Protein AF-A0ABC9R5M4-F1 (afdb_monomer_lite)

Secondary structure (DSSP, 8-state):
---HHHHHHHTT---B-SS-TT-B-SS--HHHHHHHHHHHHHHHHHHHHHHHHHHHHHHHHHHTT----SPPSS-TT-HHHHHHHHHHHTHHHH---HHHHHHHH---HHHHHHHHHHTT--

Sequence (122 aa):
MKCIIETIKEKGASIKSLKDNWLDTTSDNPYSTFLLTVMAGVNQLERDLIRMRQREGIELAKERGVYKGRPKKYDDDNPNMEHALDLLANRKENKLTVKKICEVTGVSRTVLYERAKEEGVM

InterPro domains:
  IPR006119 Resolvase, N-terminal catalytic domain [PF00239] (4-67)
  IPR006119 Resolvase, N-terminal catalytic domain [PS51736] (1-65)
  IPR036162 Resolvase-like, N-terminal catalytic domain superfamily [G3DSA:3.40.50.1390] (1-77)
  IPR036162 Resolvase-like, N-terminal catalytic domain superfamily [SSF53041] (4-67)

Structure (mmCIF, N/CA/C/O backbone):
data_AF-A0ABC9R5M4-F1
#
_entry.id   AF-A0ABC9R5M4-F1
#
loop_
_atom_site.group_PDB
_atom_site.id
_atom_site.type_symbol
_atom_site.label_atom_id
_atom_site.label_alt_id
_atom_site.label_comp_id
_atom_site.label_asym_id
_atom_site.label_entity_id
_atom_site.label_seq_id
_atom_site.pdbx_PDB_ins_code
_atom_site.Cartn_x
_atom_site.Cartn_y
_atom_site.Cartn_z
_atom_site.occupancy
_atom_site.B_iso_or_equiv
_atom_site.auth_seq_id
_atom_site.auth_comp_id
_atom_site.auth_asym_id
_atom_site.auth_atom_id
_atom_site.pdbx_PDB_model_num
ATOM 1 N N . MET A 1 1 ? 12.754 -2.654 -4.087 1.00 47.06 1 MET A N 1
ATOM 2 C CA . MET A 1 1 ? 11.587 -2.732 -4.994 1.00 47.06 1 MET A CA 1
ATOM 3 C C . MET A 1 1 ? 12.147 -3.188 -6.322 1.00 47.06 1 MET A C 1
ATOM 5 O O . MET A 1 1 ? 12.934 -2.439 -6.874 1.00 47.06 1 MET A O 1
ATOM 9 N N . LYS A 1 2 ? 11.867 -4.424 -6.752 1.00 55.75 2 LYS A N 1
ATOM 10 C CA . LYS A 1 2 ? 12.426 -4.930 -8.011 1.00 55.75 2 LYS A CA 1
ATOM 11 C C . LYS A 1 2 ? 11.752 -4.215 -9.176 1.00 55.75 2 LYS A C 1
ATOM 13 O O . LYS A 1 2 ? 10.522 -4.155 -9.219 1.00 55.75 2 LYS A O 1
ATOM 18 N N . CYS A 1 3 ? 12.540 -3.645 -10.077 1.00 76.69 3 CYS A N 1
ATOM 19 C CA . CYS A 1 3 ? 12.019 -3.073 -11.313 1.00 76.69 3 CYS A CA 1
ATOM 20 C C . CYS A 1 3 ? 11.435 -4.207 -12.177 1.00 76.69 3 CYS A C 1
ATOM 22 O O . CYS A 1 3 ? 11.919 -5.342 -12.146 1.00 76.69 3 CYS A O 1
ATOM 24 N N . ILE A 1 4 ? 10.386 -3.933 -12.962 1.00 86.38 4 ILE A N 1
ATOM 25 C CA . ILE A 1 4 ? 9.753 -4.953 -13.822 1.00 86.38 4 ILE A CA 1
ATOM 26 C C . ILE A 1 4 ? 10.762 -5.596 -14.784 1.00 86.38 4 ILE A C 1
ATOM 28 O O . ILE A 1 4 ? 10.682 -6.784 -15.079 1.00 86.38 4 ILE A O 1
ATOM 32 N N . ILE A 1 5 ? 11.769 -4.829 -15.198 1.00 84.38 5 ILE A N 1
ATOM 33 C CA . ILE A 1 5 ? 12.828 -5.285 -16.095 1.00 84.38 5 ILE A CA 1
ATOM 34 C C . ILE A 1 5 ? 13.746 -6.294 -15.405 1.00 84.38 5 ILE A C 1
ATOM 36 O O . ILE A 1 5 ? 14.112 -7.293 -16.016 1.00 84.38 5 ILE A O 1
ATOM 40 N N . GLU A 1 6 ? 14.072 -6.091 -14.127 1.00 84.25 6 GLU A N 1
ATOM 41 C CA . GLU A 1 6 ? 14.836 -7.069 -13.339 1.00 84.25 6 GLU A CA 1
ATOM 42 C C . GLU A 1 6 ? 14.051 -8.374 -13.201 1.00 84.25 6 GLU A C 1
ATOM 44 O O . GLU A 1 6 ? 14.598 -9.453 -13.397 1.00 84.25 6 GLU A O 1
ATOM 49 N N . THR A 1 7 ? 12.740 -8.272 -12.964 1.00 90.44 7 THR A N 1
ATOM 50 C CA . THR A 1 7 ? 11.853 -9.443 -12.858 1.00 90.44 7 THR A CA 1
ATOM 51 C C . THR A 1 7 ? 11.798 -10.240 -14.165 1.00 90.44 7 THR A C 1
ATOM 53 O O . THR A 1 7 ? 11.720 -11.466 -14.148 1.00 90.44 7 THR A O 1
ATOM 56 N N . ILE A 1 8 ? 11.822 -9.553 -15.307 1.00 90.06 8 ILE A N 1
ATOM 57 C CA . ILE A 1 8 ? 11.817 -10.180 -16.633 1.00 90.06 8 ILE A CA 1
ATOM 58 C C . ILE A 1 8 ? 13.163 -10.857 -16.920 1.00 90.06 8 ILE A C 1
ATOM 60 O O . ILE A 1 8 ? 13.174 -12.016 -17.339 1.00 90.06 8 ILE A O 1
ATOM 64 N N . LYS A 1 9 ? 14.280 -10.194 -16.590 1.00 86.44 9 LYS A N 1
ATOM 65 C CA . LYS A 1 9 ? 15.628 -10.772 -16.703 1.00 86.44 9 LYS A CA 1
ATOM 66 C C . LYS A 1 9 ? 15.803 -12.018 -15.831 1.00 86.44 9 LYS A C 1
ATOM 68 O O . LYS A 1 9 ? 16.328 -13.017 -16.306 1.00 86.44 9 LYS A O 1
ATOM 73 N N . GLU A 1 10 ? 15.314 -11.998 -14.589 1.00 90.12 10 GLU A N 1
ATOM 74 C CA . GLU A 1 10 ? 15.346 -13.156 -13.676 1.00 90.12 10 GLU A CA 1
ATOM 75 C C . GLU A 1 10 ? 14.594 -14.375 -14.232 1.00 90.12 10 GLU A C 1
ATOM 77 O O . GLU A 1 10 ? 14.933 -15.513 -13.917 1.00 90.12 10 GLU A O 1
ATOM 82 N N . LYS A 1 11 ? 13.592 -14.149 -15.086 1.00 93.38 11 LYS A N 1
ATOM 83 C CA . LYS A 1 11 ? 12.840 -15.206 -15.775 1.00 93.38 11 LYS A CA 1
ATOM 84 C C . LYS A 1 11 ? 13.484 -15.656 -17.092 1.00 93.38 11 LYS A C 1
ATOM 86 O O . LYS A 1 11 ? 12.881 -16.453 -17.804 1.00 93.38 11 LYS A O 1
ATOM 91 N N . GLY A 1 12 ? 14.672 -15.149 -17.430 1.00 90.19 12 GLY A N 1
ATOM 92 C CA . GLY A 1 12 ? 15.374 -15.464 -18.677 1.00 90.19 12 GLY A CA 1
ATOM 93 C C . GLY A 1 12 ? 14.749 -14.831 -19.922 1.00 90.19 12 GLY A C 1
ATOM 94 O O . GLY A 1 12 ? 14.979 -15.312 -21.027 1.00 90.19 12 GLY A O 1
ATOM 95 N N . ALA A 1 13 ? 13.940 -13.782 -19.755 1.00 91.19 13 ALA A N 1
ATOM 96 C CA . ALA A 1 13 ? 13.297 -13.067 -20.851 1.00 91.19 13 ALA A CA 1
ATOM 97 C C . ALA A 1 13 ? 13.883 -11.655 -21.022 1.00 91.19 13 ALA A C 1
ATOM 99 O O . ALA A 1 13 ? 14.496 -11.095 -20.111 1.00 91.19 13 ALA A O 1
ATOM 100 N N . SER A 1 14 ? 13.645 -11.070 -22.197 1.00 89.31 14 SER A N 1
ATOM 101 C CA . SER A 1 14 ? 14.096 -9.728 -22.571 1.00 89.31 14 SER A CA 1
ATOM 102 C C . SER A 1 14 ? 12.937 -8.900 -23.125 1.00 89.31 14 SER A C 1
ATOM 104 O O . SER A 1 14 ? 11.997 -9.422 -23.721 1.00 89.31 14 SER A O 1
ATOM 106 N N . ILE A 1 15 ? 13.019 -7.587 -22.937 1.00 88.62 15 ILE A N 1
ATOM 107 C CA . ILE A 1 15 ? 12.139 -6.578 -23.532 1.00 88.62 15 ILE A CA 1
ATOM 108 C C . ILE A 1 15 ? 12.853 -5.896 -24.693 1.00 88.62 15 ILE A C 1
ATOM 110 O O . ILE A 1 15 ? 14.002 -5.473 -24.555 1.00 88.62 15 ILE A O 1
ATOM 114 N N . LYS A 1 16 ? 12.123 -5.713 -25.790 1.00 89.44 16 LYS A N 1
ATOM 115 C CA . LYS A 1 16 ? 12.482 -4.823 -26.889 1.00 89.44 1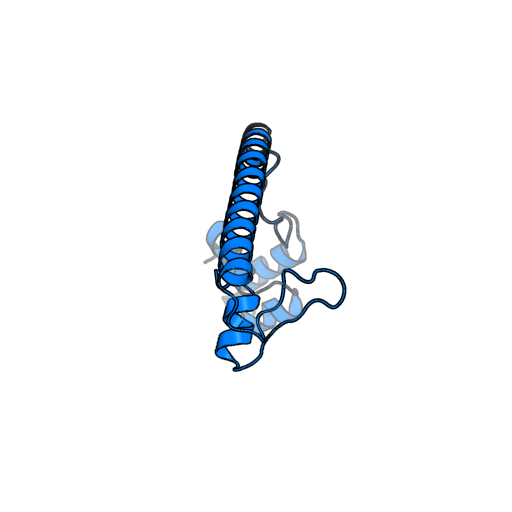6 LYS A CA 1
ATOM 116 C C . LYS A 1 16 ? 11.274 -3.967 -27.244 1.00 89.44 16 LYS A C 1
ATOM 118 O O . LYS A 1 16 ? 10.208 -4.506 -27.539 1.00 89.44 16 LYS A O 1
ATOM 123 N N . SER A 1 17 ? 11.423 -2.648 -27.205 1.00 89.12 17 SER A N 1
ATOM 124 C CA . SER A 1 17 ? 10.395 -1.746 -27.721 1.00 89.12 17 SER A CA 1
ATOM 125 C C . SER A 1 17 ? 10.477 -1.685 -29.243 1.00 89.12 17 SER A C 1
ATOM 127 O O . SER A 1 17 ? 11.556 -1.566 -29.818 1.00 89.12 17 SER A O 1
ATOM 129 N N . LEU A 1 18 ? 9.320 -1.753 -29.904 1.00 89.44 18 LEU A N 1
ATOM 130 C CA . LEU A 1 18 ? 9.218 -1.605 -31.361 1.00 89.44 18 LEU A CA 1
ATOM 131 C C . LEU A 1 18 ? 9.339 -0.142 -31.808 1.00 89.44 18 LEU A C 1
ATOM 133 O O . LEU A 1 18 ? 9.651 0.125 -32.963 1.00 89.44 18 LEU A O 1
ATOM 137 N N . LYS A 1 19 ? 9.065 0.798 -30.897 1.00 91.06 19 LYS A N 1
ATOM 138 C CA . LYS A 1 19 ? 9.084 2.240 -31.164 1.00 91.06 19 LYS A CA 1
ATOM 139 C C . LYS A 1 19 ? 10.346 2.896 -30.616 1.00 91.06 19 LYS A C 1
ATOM 141 O O . LYS A 1 19 ? 10.968 3.714 -31.285 1.00 91.06 19 LYS A O 1
ATOM 146 N N . ASP A 1 20 ? 10.724 2.521 -29.401 1.00 86.31 20 ASP A N 1
ATOM 147 C CA . ASP A 1 20 ? 11.842 3.107 -28.675 1.00 86.31 20 ASP A CA 1
ATOM 148 C C . ASP A 1 20 ? 13.069 2.217 -28.818 1.00 86.31 20 ASP A C 1
ATOM 150 O O . ASP A 1 20 ? 13.334 1.356 -27.983 1.00 86.31 20 ASP A O 1
ATOM 154 N N . ASN A 1 21 ? 13.840 2.436 -29.883 1.00 82.88 21 ASN A N 1
ATOM 155 C CA . ASN A 1 21 ? 14.990 1.591 -30.220 1.00 82.88 21 ASN A CA 1
ATOM 156 C C . ASN A 1 21 ? 16.077 1.551 -29.125 1.00 82.88 21 ASN A C 1
ATOM 158 O O . ASN A 1 21 ? 16.933 0.673 -29.119 1.00 82.88 21 ASN A O 1
ATOM 162 N N . TRP A 1 22 ? 16.054 2.507 -28.194 1.00 83.25 22 TRP A N 1
ATOM 163 C CA . TRP A 1 22 ? 16.956 2.530 -27.049 1.00 83.25 22 TRP A CA 1
ATOM 164 C C . TRP A 1 22 ? 16.574 1.524 -25.953 1.00 83.25 22 TRP A C 1
ATOM 166 O O . TRP A 1 22 ? 17.433 1.151 -25.155 1.00 83.25 22 TRP A O 1
ATOM 176 N N . LEU A 1 23 ? 15.314 1.078 -25.903 1.00 86.94 23 LEU A N 1
ATOM 177 C CA . LEU A 1 23 ? 14.816 0.088 -24.951 1.00 86.94 23 LEU A CA 1
ATOM 178 C C . LEU A 1 23 ? 14.883 -1.304 -25.588 1.00 86.94 23 LEU A C 1
ATOM 180 O O . LEU A 1 23 ? 13.863 -1.900 -25.935 1.00 86.94 23 LEU A O 1
ATOM 184 N N . ASP A 1 24 ? 16.102 -1.810 -25.748 1.00 86.38 24 ASP A N 1
ATOM 185 C CA . ASP A 1 24 ? 16.372 -3.149 -26.259 1.00 86.38 24 ASP A CA 1
ATOM 186 C C . ASP A 1 24 ? 17.317 -3.890 -25.308 1.00 86.38 24 ASP A C 1
ATOM 188 O O . ASP A 1 24 ? 18.513 -3.625 -25.237 1.00 86.38 24 ASP A O 1
ATOM 192 N N . THR A 1 25 ? 16.752 -4.841 -24.571 1.00 85.31 25 THR A N 1
ATOM 193 C CA . THR A 1 25 ? 17.478 -5.714 -23.637 1.00 85.31 25 THR A CA 1
ATOM 194 C C . THR A 1 25 ? 17.775 -7.095 -24.234 1.00 85.31 25 THR A C 1
ATOM 196 O O . THR A 1 25 ? 18.175 -8.003 -23.506 1.00 85.31 25 THR A O 1
ATOM 199 N N . THR A 1 26 ? 17.535 -7.287 -25.538 1.00 83.69 26 THR A N 1
ATOM 200 C CA . THR A 1 26 ? 17.900 -8.514 -26.272 1.00 83.69 26 THR A CA 1
ATOM 201 C C . THR A 1 26 ? 19.347 -8.476 -26.757 1.00 83.69 26 THR A C 1
ATOM 203 O O . THR A 1 26 ? 20.006 -9.509 -26.814 1.00 83.69 26 THR A O 1
ATOM 206 N N . SER A 1 27 ? 19.853 -7.283 -27.075 1.00 75.19 27 SER A N 1
ATOM 207 C CA . SER A 1 27 ? 21.240 -7.045 -27.469 1.00 75.19 27 SER A CA 1
ATOM 208 C C . SER A 1 27 ? 22.089 -6.599 -26.280 1.00 75.19 27 SER A C 1
ATOM 210 O O . SER A 1 27 ? 21.639 -5.765 -25.492 1.00 75.19 27 SER A O 1
ATOM 212 N N . ASP A 1 28 ? 23.337 -7.062 -26.199 1.00 74.56 28 ASP A N 1
ATOM 213 C CA . ASP A 1 28 ? 24.320 -6.561 -25.229 1.00 74.56 28 ASP A CA 1
ATOM 214 C C . ASP A 1 28 ? 24.879 -5.196 -25.674 1.00 74.56 28 ASP A C 1
ATOM 216 O O . ASP A 1 28 ? 26.005 -5.068 -26.149 1.00 74.56 28 ASP A O 1
ATOM 220 N N . ASN A 1 29 ? 24.027 -4.167 -25.625 1.00 83.38 29 ASN A N 1
ATOM 221 C CA . ASN A 1 29 ? 24.371 -2.798 -25.995 1.00 83.38 29 ASN A CA 1
ATOM 222 C C . ASN A 1 29 ? 24.609 -1.949 -24.727 1.00 83.38 29 ASN A C 1
ATOM 224 O O . ASN A 1 29 ? 23.642 -1.626 -24.023 1.00 83.38 29 ASN A O 1
ATOM 228 N N . PRO A 1 30 ? 25.854 -1.504 -24.456 1.00 83.62 30 PRO A N 1
ATOM 229 C CA . PRO A 1 30 ? 26.173 -0.680 -23.290 1.00 83.62 30 PRO A CA 1
ATOM 230 C C . PRO A 1 30 ? 25.353 0.616 -23.192 1.00 83.62 30 PRO A C 1
ATOM 232 O O . PRO A 1 30 ? 25.017 1.049 -22.088 1.00 83.62 30 PRO A O 1
ATOM 235 N N . TYR A 1 31 ? 24.969 1.215 -24.325 1.00 85.75 31 TYR A N 1
ATOM 236 C CA . TYR A 1 31 ? 24.163 2.439 -24.349 1.00 85.75 31 TYR A CA 1
ATOM 237 C C . TYR A 1 31 ? 22.728 2.209 -23.864 1.00 85.75 31 TYR A C 1
ATOM 239 O O . TYR A 1 31 ? 22.191 3.044 -23.134 1.00 85.75 31 TYR A O 1
ATOM 247 N N . SER A 1 32 ? 22.115 1.074 -24.226 1.00 84.94 32 SER A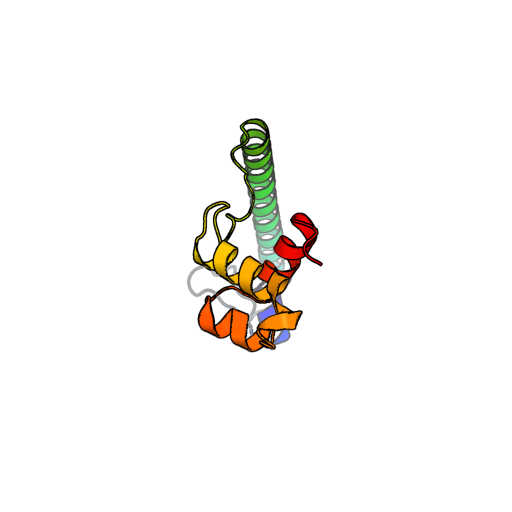 N 1
ATOM 248 C CA . SER A 1 32 ? 20.767 0.725 -23.758 1.00 84.94 32 SER A CA 1
ATOM 249 C C . SER A 1 32 ? 20.763 0.511 -22.245 1.00 84.94 32 SER A C 1
ATOM 251 O O . SER A 1 32 ? 19.920 1.061 -21.537 1.00 84.94 32 SER A O 1
ATOM 253 N N . THR A 1 33 ? 21.772 -0.197 -21.728 1.00 84.06 33 THR A N 1
ATOM 254 C CA . THR A 1 33 ? 21.951 -0.418 -20.286 1.00 84.06 33 THR A CA 1
ATOM 255 C C . THR A 1 33 ? 22.152 0.890 -19.519 1.00 84.06 33 THR A C 1
ATOM 257 O O . THR A 1 33 ? 21.539 1.090 -18.466 1.00 84.06 33 THR A O 1
ATOM 260 N N . PHE A 1 34 ? 22.965 1.810 -20.048 1.00 88.38 34 PHE A N 1
ATOM 261 C CA . PHE A 1 34 ? 23.161 3.124 -19.440 1.00 88.38 34 PHE A CA 1
ATOM 262 C C . PHE A 1 34 ? 21.857 3.927 -19.392 1.00 88.38 34 PHE A C 1
ATOM 264 O O . PHE A 1 34 ? 21.450 4.373 -18.319 1.00 88.38 34 PHE A O 1
ATOM 271 N N . LEU A 1 35 ? 21.164 4.068 -20.527 1.00 89.12 35 LEU A N 1
ATOM 272 C CA . LEU A 1 35 ? 19.934 4.855 -20.582 1.00 89.12 35 LEU A CA 1
ATOM 273 C C . LEU A 1 35 ? 18.836 4.252 -19.705 1.00 89.12 35 LEU A C 1
ATOM 275 O O . LEU A 1 35 ? 18.109 4.982 -19.035 1.00 89.12 35 LEU A O 1
ATOM 279 N N . LEU A 1 36 ? 18.759 2.923 -19.639 1.00 86.75 36 LEU A N 1
ATOM 280 C CA . LEU A 1 36 ? 17.846 2.244 -18.735 1.00 86.75 36 LEU A CA 1
ATOM 281 C C . LEU A 1 36 ? 18.126 2.583 -17.267 1.00 86.75 36 LEU A C 1
ATOM 283 O O . LEU A 1 36 ? 17.195 2.828 -16.502 1.00 86.75 36 LEU A O 1
ATOM 287 N N . THR A 1 37 ? 19.400 2.634 -16.883 1.00 87.44 37 THR A N 1
ATOM 288 C CA . THR A 1 37 ? 19.823 3.008 -15.528 1.00 87.44 37 THR A CA 1
ATOM 289 C C . THR A 1 37 ? 19.459 4.460 -15.214 1.00 87.44 37 THR A C 1
ATOM 291 O O . THR A 1 37 ? 18.914 4.742 -14.148 1.00 87.44 37 THR A O 1
ATOM 294 N N . VAL A 1 38 ? 19.683 5.377 -16.161 1.00 90.88 38 VAL A N 1
ATOM 295 C CA . VAL A 1 38 ? 19.281 6.786 -16.024 1.00 90.88 38 VAL A CA 1
ATOM 296 C C . VAL A 1 38 ? 17.767 6.898 -15.844 1.00 90.88 38 VAL A C 1
ATOM 298 O O . VAL A 1 38 ? 17.309 7.538 -14.900 1.00 90.88 38 VAL A O 1
ATOM 301 N N . MET A 1 39 ? 16.984 6.222 -16.688 1.00 88.50 39 MET A N 1
ATOM 302 C CA . MET A 1 39 ? 15.522 6.224 -16.593 1.00 88.50 39 MET A CA 1
ATOM 303 C C . MET A 1 39 ? 15.030 5.611 -15.281 1.00 88.50 39 MET A C 1
ATOM 305 O O . MET A 1 39 ? 14.087 6.125 -14.683 1.00 88.50 39 MET A O 1
ATOM 309 N N . ALA A 1 40 ? 15.670 4.549 -14.787 1.00 87.62 40 ALA A N 1
ATOM 310 C CA . ALA A 1 40 ? 15.361 3.989 -13.473 1.00 87.62 40 ALA A CA 1
ATOM 311 C C . ALA A 1 40 ? 15.604 5.014 -12.350 1.00 87.62 40 ALA A C 1
ATOM 313 O O . ALA A 1 40 ? 14.758 5.164 -11.467 1.00 87.62 40 ALA A O 1
ATOM 314 N N . GLY A 1 41 ? 16.706 5.768 -12.423 1.00 91.25 41 GLY A N 1
ATOM 315 C CA . GLY A 1 41 ? 17.005 6.863 -11.497 1.00 91.25 41 GLY A CA 1
ATOM 316 C C . GLY A 1 41 ? 15.967 7.988 -11.542 1.00 91.25 41 GLY A C 1
ATOM 317 O O . GLY A 1 41 ? 15.485 8.413 -10.492 1.00 91.25 41 GLY A O 1
ATOM 318 N N . VAL A 1 42 ? 15.561 8.423 -12.740 1.00 93.19 42 VAL A N 1
ATOM 319 C CA . VAL A 1 42 ? 14.519 9.453 -12.923 1.00 93.19 42 VAL A CA 1
ATOM 320 C C . VAL A 1 42 ? 13.184 8.994 -12.335 1.00 93.19 42 VAL A C 1
ATOM 322 O O . VAL A 1 42 ? 12.586 9.720 -11.545 1.00 93.19 42 VAL A O 1
ATOM 325 N N . ASN A 1 43 ? 12.753 7.767 -12.636 1.00 91.25 43 ASN A N 1
ATOM 326 C CA . ASN A 1 43 ? 11.510 7.210 -12.092 1.00 91.25 43 ASN A CA 1
ATOM 327 C C . ASN A 1 43 ? 11.526 7.149 -10.556 1.00 91.25 43 ASN A C 1
ATOM 329 O O . ASN A 1 43 ? 10.515 7.417 -9.903 1.00 91.25 43 ASN A O 1
ATOM 333 N N . GLN A 1 44 ? 12.668 6.795 -9.960 1.00 91.06 44 GLN A N 1
ATOM 334 C CA . GLN A 1 44 ? 12.811 6.772 -8.507 1.00 91.06 44 GLN A CA 1
ATOM 335 C C . GLN A 1 44 ? 12.714 8.186 -7.915 1.00 91.06 44 GLN A C 1
ATOM 337 O O . GLN A 1 44 ? 11.992 8.387 -6.937 1.00 91.06 44 GLN A O 1
ATOM 342 N N . LEU A 1 45 ? 13.362 9.169 -8.545 1.00 95.19 45 LEU A N 1
ATOM 343 C CA . LEU A 1 45 ? 13.292 10.574 -8.147 1.00 95.19 45 LEU A CA 1
ATOM 344 C C . LEU A 1 45 ? 11.856 11.109 -8.204 1.00 95.19 45 LEU A C 1
ATOM 346 O O . LEU A 1 45 ? 11.378 11.677 -7.223 1.00 95.19 45 LEU A O 1
ATOM 350 N N . GLU A 1 46 ? 11.134 10.890 -9.304 1.00 95.69 46 GLU A N 1
ATOM 351 C CA . GLU A 1 46 ? 9.734 11.316 -9.437 1.00 95.69 46 GLU A CA 1
ATOM 352 C C . GLU A 1 46 ? 8.851 10.704 -8.348 1.00 95.69 46 GLU A C 1
ATOM 354 O O . GLU A 1 46 ? 8.029 11.389 -7.729 1.00 95.69 46 GLU A O 1
ATOM 359 N N . ARG A 1 47 ? 9.052 9.415 -8.061 1.00 94.00 47 ARG A N 1
ATOM 360 C CA . ARG A 1 47 ? 8.304 8.704 -7.026 1.00 94.00 47 ARG A CA 1
ATOM 361 C C . ARG A 1 47 ? 8.541 9.286 -5.638 1.00 94.00 47 ARG A C 1
ATOM 363 O O . ARG A 1 47 ? 7.598 9.387 -4.847 1.00 94.00 47 ARG A O 1
ATOM 370 N N . ASP A 1 48 ? 9.774 9.668 -5.337 1.00 96.31 48 ASP A N 1
ATOM 371 C CA . ASP A 1 48 ? 10.114 10.273 -4.055 1.00 96.31 48 ASP A CA 1
ATOM 372 C C . ASP A 1 48 ? 9.593 11.713 -3.954 1.00 96.31 48 ASP A C 1
ATOM 374 O O . ASP A 1 48 ? 9.030 12.072 -2.918 1.00 96.31 48 ASP A O 1
ATOM 378 N N . LEU A 1 49 ? 9.625 12.493 -5.041 1.00 97.50 49 LEU A N 1
ATOM 379 C CA . LEU A 1 49 ? 8.980 13.812 -5.106 1.00 97.50 49 LEU A CA 1
ATOM 380 C C . LEU A 1 49 ? 7.468 13.734 -4.830 1.00 97.50 49 LEU A C 1
ATOM 382 O O . LEU A 1 49 ? 6.940 14.521 -4.041 1.00 97.50 49 LEU A O 1
ATOM 386 N N . ILE A 1 50 ? 6.761 12.775 -5.440 1.00 96.88 50 ILE A N 1
ATOM 387 C CA . ILE A 1 50 ? 5.321 12.560 -5.206 1.00 96.88 50 ILE A CA 1
ATOM 388 C C . ILE A 1 50 ? 5.056 12.243 -3.732 1.00 96.88 50 ILE A C 1
ATOM 390 O O . ILE A 1 50 ? 4.141 12.802 -3.128 1.00 96.88 50 ILE A O 1
ATOM 394 N N . ARG A 1 51 ? 5.873 11.374 -3.129 1.00 97.12 51 ARG A N 1
ATOM 395 C CA . ARG A 1 51 ? 5.745 11.000 -1.713 1.00 97.12 51 ARG A CA 1
ATOM 396 C C . ARG A 1 51 ? 6.016 12.157 -0.766 1.00 97.12 51 ARG A C 1
ATOM 398 O O . ARG A 1 51 ? 5.350 12.235 0.264 1.00 97.12 51 ARG A O 1
ATOM 405 N N . MET A 1 52 ? 6.969 13.030 -1.089 1.00 97.00 52 MET A N 1
ATOM 406 C CA . MET A 1 52 ? 7.236 14.231 -0.295 1.00 97.00 52 MET A CA 1
ATOM 407 C C . MET A 1 52 ? 6.006 15.138 -0.268 1.00 97.00 52 MET A C 1
ATOM 409 O O . MET A 1 52 ? 5.473 15.394 0.809 1.00 97.00 52 MET A O 1
ATOM 413 N N . ARG A 1 53 ? 5.456 15.485 -1.438 1.00 97.12 53 ARG A N 1
ATOM 414 C CA . ARG A 1 53 ? 4.235 16.307 -1.527 1.00 97.12 53 ARG A CA 1
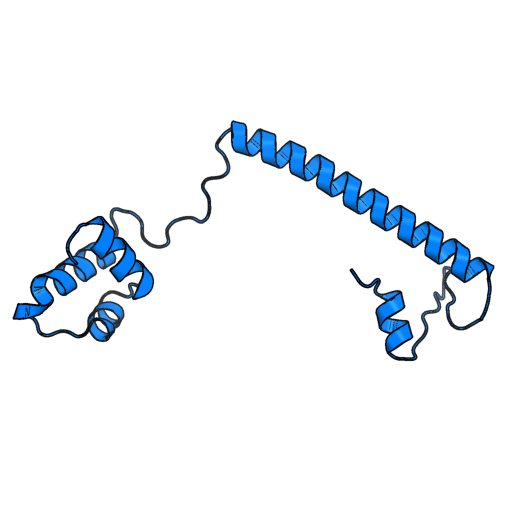ATOM 415 C C . ARG A 1 53 ? 3.027 15.647 -0.865 1.00 97.12 53 ARG A C 1
ATOM 417 O O . ARG A 1 53 ? 2.235 16.304 -0.199 1.00 97.12 53 ARG A O 1
ATOM 424 N N . GLN A 1 54 ? 2.878 14.331 -1.022 1.00 97.56 54 GLN A N 1
ATOM 425 C CA . GLN A 1 54 ? 1.811 13.585 -0.358 1.00 97.56 54 GLN A CA 1
ATOM 426 C C . GLN A 1 54 ? 1.941 13.675 1.165 1.00 97.56 54 GLN A C 1
ATOM 428 O O . GLN A 1 54 ? 0.939 13.859 1.848 1.00 97.56 54 GLN A O 1
ATOM 433 N N . ARG A 1 55 ? 3.160 13.558 1.704 1.00 96.94 55 ARG A N 1
ATOM 434 C CA . ARG A 1 55 ? 3.416 13.662 3.144 1.00 96.94 55 ARG A CA 1
ATOM 435 C C . ARG A 1 55 ? 3.076 15.049 3.675 1.00 96.94 55 ARG A C 1
ATOM 437 O O . ARG A 1 55 ? 2.408 15.129 4.697 1.00 96.94 55 ARG A O 1
ATOM 444 N N . GLU A 1 56 ? 3.472 16.100 2.964 1.00 97.06 56 GLU A N 1
ATOM 445 C CA . GLU A 1 56 ? 3.103 17.484 3.292 1.00 97.06 56 GLU A CA 1
ATOM 446 C C . GLU A 1 56 ? 1.578 17.653 3.336 1.00 97.06 56 GLU A C 1
ATOM 448 O O . GLU A 1 56 ? 1.027 18.150 4.316 1.00 97.06 56 GLU A O 1
ATOM 453 N N . GLY A 1 57 ? 0.869 17.155 2.318 1.00 96.56 57 GLY A N 1
ATOM 454 C CA . GLY A 1 57 ? -0.594 17.200 2.282 1.00 96.56 57 GLY A CA 1
ATOM 455 C C . GLY A 1 57 ? -1.261 16.383 3.395 1.00 96.56 57 GLY A C 1
ATOM 456 O O . GLY A 1 57 ? -2.262 16.818 3.964 1.00 96.56 57 GLY A O 1
ATOM 457 N N . ILE A 1 58 ? -0.708 15.212 3.731 1.00 95.94 58 ILE A N 1
ATOM 458 C CA . ILE A 1 58 ? -1.176 14.389 4.854 1.00 95.94 58 ILE A CA 1
ATOM 459 C C . ILE A 1 58 ? -1.019 15.149 6.169 1.00 95.94 58 ILE A C 1
ATOM 461 O O . ILE A 1 58 ? -1.946 15.122 6.974 1.00 95.94 58 ILE A O 1
ATOM 465 N N . GLU A 1 59 ? 0.113 15.816 6.388 1.00 95.81 59 GLU A N 1
ATOM 466 C CA . GLU A 1 59 ? 0.373 16.549 7.628 1.00 95.81 59 GLU A CA 1
ATOM 467 C C . GLU A 1 59 ? -0.617 17.702 7.808 1.00 95.81 59 GLU A C 1
ATOM 469 O O . GLU A 1 59 ? -1.315 17.757 8.817 1.00 95.81 59 GLU A O 1
ATOM 474 N N . LEU A 1 60 ? -0.826 18.513 6.767 1.00 96.38 60 LEU A N 1
ATOM 475 C CA . LEU A 1 60 ? -1.841 19.574 6.782 1.00 96.38 60 LEU A CA 1
ATOM 476 C C . LEU A 1 60 ? -3.258 19.031 7.037 1.00 96.38 60 LEU A C 1
ATOM 478 O O . LEU A 1 60 ? -4.066 19.650 7.728 1.00 96.38 60 LEU A O 1
ATOM 482 N N . ALA A 1 61 ? -3.598 17.870 6.477 1.00 94.44 61 ALA A N 1
ATOM 483 C CA . ALA A 1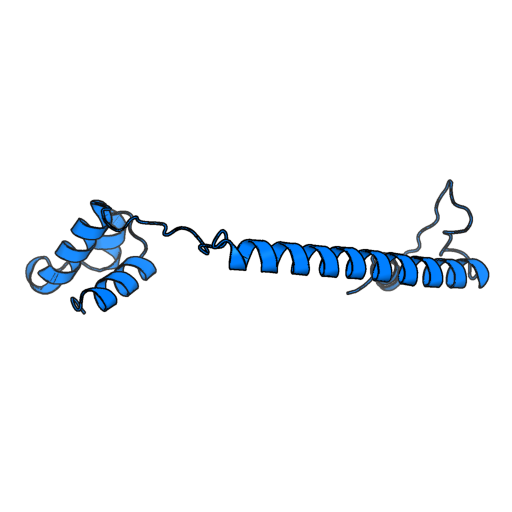 61 ? -4.896 17.241 6.710 1.00 94.44 61 ALA A CA 1
ATOM 484 C C . ALA A 1 61 ? -5.026 16.639 8.124 1.00 94.44 61 ALA A C 1
ATOM 486 O O . ALA A 1 61 ? -6.135 16.604 8.663 1.00 94.44 61 ALA A O 1
ATOM 487 N N . LYS A 1 62 ? -3.925 16.201 8.748 1.00 93.44 62 LYS A N 1
ATOM 488 C CA . LYS A 1 62 ? -3.904 15.804 10.164 1.00 93.44 62 LYS A CA 1
ATOM 489 C C . LYS A 1 62 ? -4.081 17.007 11.083 1.00 93.44 62 LYS A C 1
ATOM 491 O O . LYS A 1 62 ? -4.908 16.924 11.983 1.00 93.44 62 LYS A O 1
ATOM 496 N N . GLU A 1 63 ? -3.388 18.116 10.824 1.00 94.44 63 GLU A N 1
ATOM 497 C CA . GLU A 1 63 ? -3.558 19.375 11.568 1.00 94.44 63 GLU A CA 1
ATOM 498 C C . GLU A 1 63 ? -5.012 19.866 11.514 1.00 94.44 63 GLU A C 1
ATOM 500 O O . GLU A 1 63 ? -5.571 20.305 12.514 1.00 94.44 63 GLU A O 1
ATOM 505 N N . ARG A 1 64 ? -5.668 19.711 10.357 1.00 95.06 64 ARG A N 1
ATOM 506 C CA . ARG A 1 64 ? -7.100 20.009 10.171 1.00 95.06 64 ARG A CA 1
ATOM 507 C C . ARG A 1 64 ? -8.050 18.977 10.796 1.00 95.06 64 ARG A C 1
ATOM 509 O O . ARG A 1 64 ? -9.262 19.155 10.713 1.00 95.06 64 ARG A O 1
ATOM 516 N N . GLY A 1 65 ? -7.546 17.879 11.358 1.00 92.00 65 GLY A N 1
ATOM 517 C CA . GLY A 1 65 ? -8.362 16.825 11.971 1.00 92.00 65 GLY A CA 1
ATOM 518 C C . GLY A 1 65 ? -9.178 15.976 10.985 1.00 92.00 65 GLY A C 1
ATOM 519 O O . GLY A 1 65 ? -10.169 15.359 11.375 1.00 92.00 65 GLY A O 1
ATOM 520 N N . VAL A 1 66 ? -8.792 15.930 9.703 1.00 93.31 66 VAL A N 1
ATOM 521 C CA . VAL A 1 66 ? -9.512 15.165 8.663 1.00 93.31 66 VAL A CA 1
ATOM 522 C C . VAL A 1 66 ? -9.364 13.654 8.875 1.00 93.31 66 VAL A C 1
ATOM 524 O O . VAL A 1 66 ? -10.305 12.892 8.653 1.00 93.31 66 VAL A O 1
ATOM 527 N N . TYR A 1 67 ? -8.193 13.199 9.324 1.00 87.75 67 TYR A N 1
ATOM 528 C CA . TYR A 1 67 ? -7.929 11.780 9.557 1.00 87.75 67 TYR A CA 1
ATOM 529 C C . TYR A 1 67 ? -8.559 11.301 10.870 1.00 87.75 67 TYR A C 1
ATOM 531 O O . TYR A 1 67 ? -7.984 11.474 11.939 1.00 87.75 67 TYR A O 1
ATOM 539 N N . LYS A 1 68 ? -9.713 10.631 10.773 1.00 85.06 68 LYS A N 1
ATOM 540 C CA . LYS A 1 68 ? -10.428 10.009 11.909 1.00 85.06 68 LYS A CA 1
ATOM 541 C C . LYS A 1 68 ? -10.234 8.488 12.010 1.00 85.06 68 LYS A C 1
ATOM 543 O O . LYS A 1 68 ? -10.937 7.814 12.754 1.00 85.06 68 LYS A O 1
ATOM 548 N N . GLY A 1 69 ? -9.274 7.945 11.260 1.00 86.75 69 GLY A N 1
ATOM 549 C CA . GLY A 1 69 ? -9.020 6.506 11.189 1.00 86.75 69 GLY A CA 1
ATOM 550 C C . GLY A 1 69 ? -10.106 5.744 10.424 1.00 86.75 69 GLY A C 1
ATOM 551 O O . GLY A 1 69 ? -10.861 6.314 9.637 1.00 86.75 69 GLY A O 1
ATOM 552 N N . ARG A 1 70 ? -10.150 4.423 10.624 1.00 84.00 70 ARG A N 1
ATOM 553 C CA . ARG A 1 70 ? -11.197 3.574 10.047 1.00 84.00 70 ARG A CA 1
ATOM 554 C C . ARG A 1 70 ? -12.515 3.847 10.789 1.00 84.00 70 ARG A C 1
ATOM 556 O O . ARG A 1 70 ? -12.505 3.773 12.015 1.00 84.00 70 ARG A O 1
ATOM 563 N N . PRO A 1 71 ? -13.636 4.101 10.091 1.00 82.19 71 PRO A N 1
ATOM 564 C CA . PRO A 1 71 ? -14.928 4.245 10.753 1.00 82.19 71 PRO A CA 1
ATOM 565 C C . PRO A 1 71 ? -15.277 2.968 11.526 1.00 82.19 71 PRO A C 1
ATOM 567 O O . PRO A 1 71 ? -15.008 1.853 11.055 1.00 82.19 71 PRO A O 1
ATOM 570 N N . LYS A 1 72 ? -15.859 3.132 12.720 1.00 81.38 72 LYS A N 1
ATOM 571 C CA . LYS A 1 72 ? -16.367 2.009 13.513 1.00 81.38 72 LYS A CA 1
ATOM 572 C C . LYS A 1 72 ? -17.434 1.269 12.694 1.00 81.38 72 LYS A C 1
ATOM 574 O O . LYS A 1 72 ? -18.222 1.885 11.988 1.00 81.38 72 LYS A O 1
ATOM 579 N N . LYS A 1 73 ? -17.431 -0.070 12.751 1.00 78.06 73 LYS A N 1
ATOM 580 C CA . LYS A 1 73 ? -18.418 -0.899 12.027 1.00 78.06 73 LYS A CA 1
ATOM 581 C C . LYS A 1 73 ? -19.803 -0.853 12.682 1.00 78.06 73 LYS A C 1
ATOM 583 O O . LYS A 1 73 ? -20.803 -1.017 11.994 1.00 78.06 73 LYS A O 1
ATOM 588 N N . TYR A 1 74 ? -19.831 -0.682 13.996 1.00 78.88 74 TYR A N 1
ATOM 589 C CA . TYR A 1 74 ? -21.044 -0.498 14.774 1.00 78.88 74 TYR A CA 1
ATOM 590 C C . TYR A 1 74 ? -20.905 0.869 15.431 1.00 78.88 74 TYR A C 1
ATOM 592 O O . TYR A 1 74 ? -19.895 1.115 16.096 1.00 78.88 74 TYR A O 1
ATOM 600 N N . ASP A 1 75 ? -21.860 1.755 15.168 1.00 77.38 75 ASP A N 1
ATOM 601 C CA . ASP A 1 75 ? -21.969 3.021 15.885 1.00 77.38 75 ASP A CA 1
ATOM 602 C C . ASP A 1 75 ? -22.245 2.765 17.371 1.00 77.38 75 ASP A C 1
ATOM 604 O O . ASP A 1 75 ? -22.649 1.664 17.760 1.00 77.38 75 ASP A O 1
ATOM 608 N N . ASP A 1 76 ? -22.012 3.780 18.201 1.00 73.50 76 ASP A N 1
ATOM 609 C CA . ASP A 1 76 ? -22.166 3.654 19.653 1.00 73.50 76 ASP A CA 1
ATOM 610 C C . ASP A 1 76 ? -23.629 3.353 20.062 1.00 73.50 76 ASP A C 1
ATOM 612 O O . ASP A 1 76 ? -23.839 2.759 21.114 1.00 73.50 76 ASP A O 1
ATOM 616 N N . ASP A 1 77 ? -24.606 3.653 19.193 1.00 77.19 77 ASP A N 1
ATOM 617 C CA . ASP A 1 77 ? -26.053 3.410 19.367 1.00 77.19 77 ASP A CA 1
ATOM 618 C C . ASP A 1 77 ? -26.578 2.258 18.478 1.00 77.19 77 ASP A C 1
ATOM 620 O O . ASP A 1 77 ? -27.646 2.320 17.869 1.00 77.19 77 ASP A O 1
ATOM 624 N N . ASN A 1 78 ? -25.771 1.210 18.282 1.00 83.44 78 ASN A N 1
ATOM 625 C CA . ASN A 1 78 ? -26.191 0.075 17.464 1.00 83.44 78 ASN A CA 1
ATOM 626 C C . ASN A 1 78 ? -27.066 -0.90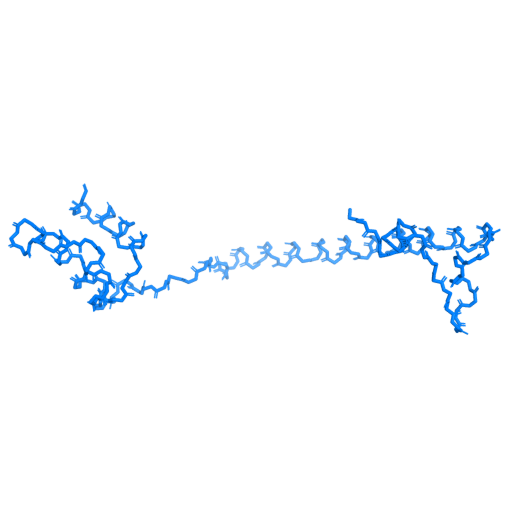4 18.279 1.00 83.44 78 ASN A C 1
ATOM 628 O O . ASN A 1 78 ? -26.531 -1.587 19.159 1.00 83.44 78 ASN A O 1
ATOM 632 N N . PRO A 1 79 ? -28.355 -1.097 17.933 1.00 85.12 79 PRO A N 1
ATOM 633 C CA . PRO A 1 79 ? -29.265 -1.943 18.713 1.00 85.12 79 PRO A CA 1
ATOM 634 C C . PRO A 1 79 ? -28.835 -3.417 18.745 1.00 85.12 79 PRO A C 1
ATOM 636 O O . PRO A 1 79 ? -29.069 -4.122 19.724 1.00 85.12 79 PRO A O 1
ATOM 639 N N . ASN A 1 80 ? -28.141 -3.898 17.708 1.00 87.06 80 ASN A N 1
ATOM 640 C CA . ASN A 1 80 ? -27.617 -5.264 17.697 1.00 87.06 80 ASN A CA 1
ATOM 641 C C . ASN A 1 80 ? -26.401 -5.426 18.621 1.00 87.06 80 ASN A C 1
ATOM 643 O O . ASN A 1 80 ? -26.167 -6.525 19.122 1.00 87.06 80 ASN A O 1
ATOM 647 N N . MET A 1 81 ? -25.620 -4.360 18.837 1.00 85.38 81 MET A N 1
ATOM 648 C CA . MET A 1 81 ? -24.503 -4.365 19.785 1.00 85.38 81 MET A CA 1
ATOM 649 C C . MET A 1 81 ? -25.014 -4.374 21.222 1.00 85.38 81 MET A C 1
ATOM 651 O O . MET A 1 81 ? -24.572 -5.208 22.006 1.00 85.38 81 MET A O 1
ATOM 655 N N . GLU A 1 82 ? -25.980 -3.511 21.541 1.00 86.75 82 GLU A N 1
ATOM 656 C CA . GLU A 1 82 ? -26.615 -3.467 22.861 1.00 86.75 82 GLU A CA 1
ATOM 657 C C . GLU A 1 82 ? -27.271 -4.813 23.198 1.00 86.75 82 GLU A C 1
ATOM 659 O O . GLU A 1 82 ? -26.994 -5.405 24.242 1.00 86.75 82 GLU A O 1
ATOM 664 N N . HIS A 1 83 ? -28.025 -5.384 22.252 1.00 87.38 83 HIS A N 1
ATOM 665 C CA . HIS A 1 83 ? -28.611 -6.710 22.423 1.00 87.38 83 HIS A CA 1
ATOM 666 C C . HIS A 1 83 ? -27.549 -7.809 22.615 1.00 87.38 83 HIS A C 1
ATOM 668 O O . HIS A 1 83 ? -27.732 -8.732 23.408 1.00 87.38 83 HIS A O 1
ATOM 674 N N . ALA A 1 84 ? -26.409 -7.722 21.920 1.00 86.94 84 ALA A N 1
ATOM 675 C CA . ALA A 1 84 ? -25.320 -8.683 22.086 1.00 86.94 84 ALA A CA 1
ATOM 676 C C . ALA A 1 84 ? -24.641 -8.578 23.461 1.00 86.94 84 ALA A C 1
ATOM 678 O O . ALA A 1 84 ? -24.246 -9.609 24.013 1.00 86.94 84 ALA A O 1
ATOM 679 N N . LEU A 1 85 ? -24.505 -7.363 24.002 1.00 87.19 85 LEU A N 1
ATOM 680 C CA . LEU A 1 85 ? -23.945 -7.105 25.331 1.00 87.19 85 LEU A CA 1
ATOM 681 C C . LEU A 1 85 ? -24.875 -7.610 26.437 1.00 87.19 85 LEU A C 1
ATOM 683 O O . LEU A 1 85 ? -24.405 -8.305 27.336 1.00 87.19 85 LEU A O 1
ATOM 687 N N . ASP A 1 86 ? -26.183 -7.370 26.326 1.00 87.69 86 ASP A N 1
ATOM 688 C CA . ASP A 1 86 ? -27.178 -7.888 27.273 1.00 87.69 86 ASP A CA 1
ATOM 689 C C . ASP A 1 86 ? -27.182 -9.428 27.313 1.00 87.69 86 ASP A C 1
ATOM 691 O O . ASP A 1 86 ? -27.083 -10.052 28.375 1.00 87.69 86 ASP A O 1
ATOM 695 N N . LEU A 1 87 ? -27.170 -10.069 26.137 1.00 86.94 87 LEU A N 1
ATOM 696 C CA . LEU A 1 87 ? -27.065 -11.526 26.036 1.00 86.94 87 LEU A CA 1
ATOM 697 C C . LEU A 1 87 ? -25.751 -12.066 26.624 1.00 86.94 87 LEU A C 1
ATOM 699 O O . LEU A 1 87 ? -25.731 -13.186 27.149 1.00 86.94 87 LEU A O 1
ATOM 703 N N . LEU A 1 88 ? -24.658 -11.301 26.534 1.00 86.25 88 LEU A N 1
ATOM 704 C CA . LEU A 1 88 ? -23.364 -11.660 27.112 1.00 86.25 88 LEU A CA 1
ATOM 705 C C . LEU A 1 88 ? -23.346 -11.482 28.641 1.00 86.25 88 LEU A C 1
ATOM 707 O O . LEU A 1 88 ? -22.798 -12.346 29.329 1.00 86.25 88 LEU A O 1
ATOM 711 N N . ALA A 1 89 ? -23.964 -10.425 29.172 1.00 86.12 89 ALA A N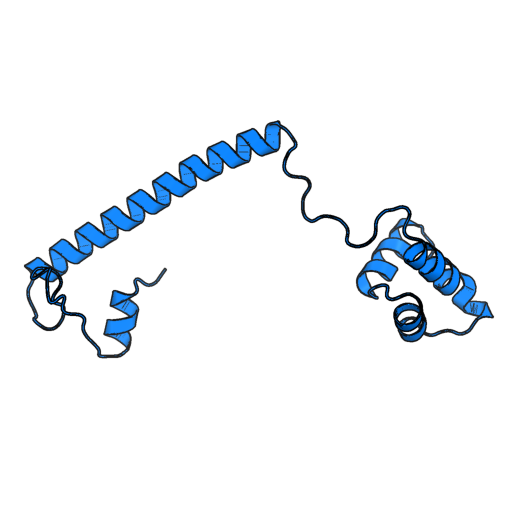 1
ATOM 712 C CA . ALA A 1 89 ? -24.079 -10.160 30.608 1.00 86.12 89 ALA A CA 1
ATOM 713 C C . ALA A 1 89 ? -24.934 -11.231 31.304 1.00 86.12 89 ALA A C 1
ATOM 715 O O . ALA A 1 89 ? -24.516 -11.851 32.286 1.00 86.12 89 ALA A O 1
ATOM 716 N N . ASN A 1 90 ? -26.086 -11.554 30.711 1.00 84.88 90 ASN A N 1
ATOM 717 C CA . ASN A 1 90 ? -27.031 -12.547 31.225 1.00 84.88 90 ASN A CA 1
ATOM 718 C C . ASN A 1 90 ? -26.654 -13.991 30.861 1.00 84.88 90 ASN A C 1
ATOM 720 O O . ASN A 1 90 ? -27.466 -14.915 30.967 1.00 84.88 90 ASN A O 1
ATOM 724 N N . ARG A 1 91 ? -25.391 -14.228 30.477 1.00 81.19 91 ARG A N 1
ATOM 725 C CA . ARG A 1 91 ? -24.905 -15.541 30.032 1.00 81.19 91 ARG A CA 1
ATOM 726 C C . ARG A 1 91 ? -25.088 -16.655 31.067 1.00 81.19 91 ARG A C 1
ATOM 728 O O . ARG A 1 91 ? -25.225 -17.825 30.701 1.00 81.19 91 ARG A O 1
ATOM 735 N N . LYS A 1 92 ? -25.094 -16.300 32.357 1.00 74.56 92 LYS A N 1
ATOM 736 C CA . LYS A 1 92 ? -25.343 -17.237 33.466 1.00 74.56 92 LYS A CA 1
ATOM 737 C C . LYS A 1 92 ? -26.779 -17.774 33.473 1.00 74.56 92 LYS A C 1
ATOM 739 O O . LYS A 1 92 ? -26.973 -18.932 33.830 1.00 74.56 92 LYS A O 1
ATOM 744 N N . GLU A 1 93 ? -27.751 -16.975 33.041 1.00 75.75 93 GLU A N 1
ATOM 745 C CA . GLU A 1 93 ? -29.170 -17.348 33.006 1.00 75.75 93 GLU A CA 1
ATOM 746 C C . GLU A 1 93 ? -29.563 -17.967 31.663 1.00 75.75 93 GLU A C 1
ATOM 748 O O . GLU A 1 93 ? -30.182 -19.029 31.616 1.00 75.75 93 GLU A O 1
ATOM 753 N N . ASN A 1 94 ? -29.141 -17.352 30.557 1.00 76.19 94 ASN A N 1
ATOM 754 C CA . ASN A 1 94 ? -29.568 -17.745 29.214 1.00 76.19 94 ASN A CA 1
ATOM 755 C C . ASN A 1 94 ? -28.742 -18.907 28.603 1.00 76.19 94 ASN A C 1
ATOM 757 O O . ASN A 1 94 ? -29.139 -19.474 27.585 1.00 76.19 94 ASN A O 1
ATOM 761 N N . LYS A 1 95 ? -27.601 -19.284 29.213 1.00 81.12 95 LYS A N 1
ATOM 762 C CA . LYS A 1 95 ? -26.691 -20.383 28.804 1.00 81.12 95 LYS A CA 1
ATOM 763 C C . LYS A 1 95 ? -26.250 -20.349 27.330 1.00 81.12 95 LYS A C 1
ATOM 765 O O . LYS A 1 95 ? -25.812 -21.366 26.783 1.00 81.12 95 LYS A O 1
ATOM 770 N N . LEU A 1 96 ? -26.315 -19.192 26.673 1.00 81.81 96 LEU A N 1
ATOM 771 C CA . LEU A 1 96 ? -25.941 -19.050 25.268 1.00 81.81 96 LEU A CA 1
ATOM 772 C C . LEU A 1 96 ? -24.414 -19.083 25.091 1.00 81.81 96 LEU A C 1
ATOM 774 O O . LEU A 1 96 ? -23.621 -18.605 25.912 1.00 81.81 96 LEU A O 1
ATOM 778 N N . THR A 1 97 ? -23.964 -19.670 23.981 1.00 87.12 97 THR A N 1
ATOM 779 C CA . THR A 1 97 ? -22.554 -19.575 23.584 1.00 87.12 97 THR A CA 1
ATOM 780 C C . THR A 1 97 ? -22.307 -18.240 22.895 1.00 87.12 97 THR A C 1
ATOM 782 O O . THR A 1 97 ? -23.162 -17.747 22.164 1.00 87.12 97 THR A O 1
ATOM 785 N N . VAL A 1 98 ? -21.101 -17.685 23.048 1.00 86.31 98 VAL A N 1
ATOM 786 C CA . VAL A 1 98 ? -20.712 -16.435 22.366 1.00 86.31 98 VAL A CA 1
ATOM 787 C C . VAL A 1 98 ? -20.864 -16.560 20.848 1.00 86.31 98 VAL A C 1
ATOM 789 O O . VAL A 1 98 ? -21.270 -15.611 20.186 1.00 86.31 98 VAL A O 1
ATOM 792 N N . LYS A 1 99 ? -20.622 -17.759 20.297 1.00 89.25 99 LYS A N 1
ATOM 793 C CA . LYS A 1 99 ? -20.882 -18.060 18.886 1.00 89.25 99 LYS A CA 1
ATOM 794 C C . LYS A 1 99 ? -22.355 -17.845 18.529 1.00 89.25 99 LYS A C 1
ATOM 796 O O . LYS A 1 99 ? -22.636 -17.187 17.536 1.00 89.25 99 LYS A O 1
ATOM 801 N N . LYS A 1 100 ? -23.280 -18.359 19.347 1.00 87.69 100 LYS A N 1
ATOM 802 C CA . LYS A 1 100 ? -24.715 -18.223 19.089 1.00 87.69 100 LYS A CA 1
ATOM 803 C C . LYS A 1 100 ? -25.198 -16.782 19.227 1.00 87.69 100 LYS A C 1
ATOM 805 O O . LYS A 1 100 ? -26.003 -16.353 18.415 1.00 87.69 100 LYS A O 1
ATOM 810 N N . ILE A 1 101 ? -24.654 -16.033 20.185 1.00 86.94 101 ILE A N 1
ATOM 811 C CA . ILE A 1 101 ? -24.932 -14.597 20.337 1.00 86.94 101 ILE A CA 1
ATOM 812 C C . ILE A 1 101 ? -24.525 -13.850 19.061 1.00 86.94 101 ILE A C 1
ATOM 814 O O . ILE A 1 101 ? -25.345 -13.148 18.486 1.00 86.94 101 ILE A O 1
ATOM 818 N N . CYS A 1 102 ? -23.312 -14.084 18.552 1.00 89.06 102 CYS A N 1
ATOM 819 C CA . CYS A 1 102 ? -22.837 -13.460 17.312 1.00 89.06 102 CYS A CA 1
ATOM 820 C C . CYS A 1 102 ? -23.673 -13.853 16.078 1.00 89.06 102 CYS A C 1
ATOM 822 O O . CYS A 1 102 ? -23.859 -13.035 15.183 1.00 89.06 102 CYS A O 1
ATOM 824 N N . GLU A 1 103 ? -24.175 -15.093 16.010 1.00 89.69 103 GLU A N 1
ATOM 825 C CA . GLU A 1 103 ? -25.073 -15.537 14.930 1.00 89.69 103 GLU A CA 1
ATOM 826 C C . GLU A 1 103 ? -26.423 -14.811 14.963 1.00 89.69 103 GLU A C 1
ATOM 828 O O . GLU A 1 103 ? -26.954 -14.473 13.910 1.00 89.69 103 GLU A O 1
ATOM 833 N N . VAL A 1 104 ? -26.977 -14.584 16.157 1.00 87.81 104 VAL A N 1
ATOM 834 C CA . VAL A 1 104 ? -28.294 -13.953 16.334 1.00 87.81 104 VAL A CA 1
ATOM 835 C C . VAL A 1 104 ? -28.218 -12.442 16.131 1.00 87.81 104 VAL A C 1
ATOM 837 O O . VAL A 1 104 ? -29.087 -11.871 15.482 1.00 87.81 104 VAL A O 1
ATOM 840 N N . THR A 1 105 ? -27.174 -11.792 16.645 1.00 86.56 105 THR A N 1
ATOM 841 C CA . THR A 1 105 ? -27.037 -10.328 16.584 1.00 86.56 105 THR A CA 1
ATOM 842 C C . THR A 1 105 ? -26.282 -9.841 15.349 1.00 86.56 105 THR A C 1
ATOM 844 O O . THR A 1 105 ? -26.267 -8.650 15.050 1.00 86.56 105 THR A O 1
ATOM 847 N N . GLY A 1 106 ? -25.611 -10.738 14.619 1.00 86.62 106 GLY A N 1
ATOM 848 C CA . GLY A 1 106 ? -24.762 -10.379 13.481 1.00 86.62 106 GLY A CA 1
ATOM 849 C C . GLY A 1 106 ? -23.492 -9.609 13.869 1.00 86.62 106 GLY A C 1
ATOM 850 O O . GLY A 1 106 ? -22.746 -9.167 12.989 1.00 86.62 106 GLY A O 1
ATOM 851 N N . VAL A 1 107 ? -23.221 -9.450 15.170 1.00 88.88 107 VAL A N 1
ATOM 852 C CA . VAL A 1 107 ? -22.030 -8.770 15.681 1.00 88.88 107 VAL A CA 1
ATOM 853 C C . VAL A 1 107 ? -20.818 -9.696 15.576 1.00 88.88 107 VAL A C 1
ATOM 855 O O . VAL A 1 107 ? -20.882 -10.894 15.844 1.00 88.88 107 VAL A O 1
ATOM 858 N N . SER A 1 108 ? -19.670 -9.137 15.184 1.00 88.19 108 SER A N 1
ATOM 859 C CA . SER A 1 108 ? -18.424 -9.907 15.137 1.00 88.19 108 SER A CA 1
ATOM 860 C C . SER A 1 108 ? -17.941 -10.200 16.550 1.00 88.19 108 SER A C 1
ATOM 862 O O . SER A 1 108 ? -17.877 -9.296 17.382 1.00 88.19 108 SER A O 1
ATOM 864 N N . ARG A 1 109 ? -17.494 -11.435 16.786 1.00 88.50 109 ARG A N 1
ATOM 865 C CA . ARG A 1 109 ? -16.972 -11.881 18.081 1.00 88.50 109 ARG A CA 1
ATOM 866 C C . ARG A 1 109 ? -15.866 -10.980 18.633 1.00 88.50 109 ARG A C 1
ATOM 868 O O . ARG A 1 109 ? -15.841 -10.731 19.831 1.00 88.50 109 ARG A O 1
ATOM 875 N N . THR A 1 110 ? -14.969 -10.497 17.772 1.00 88.50 110 THR A N 1
ATOM 876 C CA . THR A 1 110 ? -13.874 -9.602 18.180 1.00 88.50 110 THR A CA 1
ATOM 877 C C . THR A 1 110 ? -14.414 -8.285 18.724 1.00 88.50 110 THR A C 1
ATOM 879 O O . THR A 1 110 ? -14.032 -7.884 19.814 1.00 88.50 110 THR A O 1
ATOM 882 N N . VAL A 1 111 ? -15.367 -7.672 18.015 1.00 88.44 111 VAL A N 1
ATOM 883 C CA . VAL A 1 111 ? -15.934 -6.379 18.420 1.00 88.44 111 VAL A CA 1
ATOM 884 C C . VAL A 1 111 ? -16.787 -6.521 19.678 1.00 88.44 111 VAL A C 1
ATOM 886 O O . VAL A 1 111 ? -16.733 -5.661 20.547 1.00 88.44 111 VAL A O 1
ATOM 889 N N . LEU A 1 112 ? -17.524 -7.629 19.814 1.00 88.19 112 LEU A N 1
ATOM 890 C CA . LEU A 1 112 ? -18.297 -7.914 21.023 1.00 88.19 112 LEU A CA 1
ATOM 891 C C . LEU A 1 112 ? -17.397 -7.995 22.265 1.00 88.19 112 LEU A C 1
ATOM 893 O O . LEU A 1 112 ? -17.734 -7.427 23.296 1.00 88.19 112 LEU A O 1
ATOM 897 N N . TYR A 1 113 ? -16.245 -8.668 22.178 1.00 89.81 113 TYR A N 1
ATOM 898 C CA . TYR A 1 113 ? -15.307 -8.732 23.302 1.00 89.81 113 TYR A CA 1
ATOM 899 C C . TYR A 1 113 ? -14.601 -7.405 23.580 1.00 89.81 113 TYR A C 1
ATOM 901 O O . TYR A 1 113 ? -14.415 -7.064 24.745 1.00 89.81 113 TYR A O 1
ATOM 909 N N . GLU A 1 114 ? -14.203 -6.665 22.541 1.00 86.94 114 GLU A N 1
ATOM 910 C CA . GLU A 1 114 ? -13.625 -5.324 22.699 1.00 86.94 114 GLU A CA 1
ATOM 911 C C . GLU A 1 114 ? -14.600 -4.405 23.447 1.00 86.94 114 GLU A C 1
ATOM 913 O O . GLU A 1 114 ? -14.228 -3.820 24.463 1.00 86.94 114 GLU A O 1
ATOM 918 N N . ARG A 1 115 ? -15.870 -4.374 23.022 1.00 87.31 115 ARG A N 1
ATOM 919 C CA . ARG A 1 115 ? -16.915 -3.550 23.640 1.00 87.31 115 ARG A CA 1
ATOM 920 C C . ARG A 1 115 ? -17.284 -4.021 25.051 1.00 87.31 115 ARG A C 1
ATOM 922 O O . ARG A 1 115 ? -17.420 -3.201 25.949 1.00 87.31 115 ARG A O 1
ATOM 929 N N . ALA A 1 116 ? -17.370 -5.332 25.283 1.00 86.69 116 ALA A N 1
ATOM 930 C CA . ALA A 1 116 ? -17.651 -5.884 26.611 1.00 86.69 116 ALA A CA 1
ATOM 931 C C . ALA A 1 116 ? -16.563 -5.538 27.642 1.00 86.69 116 ALA A C 1
ATOM 933 O O . ALA A 1 116 ? -16.877 -5.304 28.808 1.00 86.69 116 ALA A O 1
ATOM 934 N N . LYS A 1 117 ? -15.295 -5.474 27.209 1.00 86.88 117 LYS A N 1
ATOM 935 C CA . LYS A 1 117 ? -14.172 -5.037 28.046 1.00 86.88 117 LYS A CA 1
ATOM 936 C C . LYS A 1 117 ? -14.227 -3.535 28.345 1.00 86.88 117 LYS A C 1
ATOM 938 O O . LYS A 1 117 ? -13.886 -3.132 29.450 1.00 86.88 117 LYS A O 1
ATOM 943 N N . GLU A 1 118 ? -14.634 -2.713 27.377 1.00 84.38 118 GLU A N 1
ATOM 944 C CA . GLU A 1 118 ? -14.831 -1.270 27.585 1.00 84.38 118 GLU A CA 1
ATOM 945 C C . GLU A 1 118 ? -15.941 -0.975 28.602 1.00 84.38 118 GLU A C 1
ATOM 947 O O . GLU A 1 118 ? -15.792 -0.066 29.412 1.00 84.38 118 GLU A O 1
ATOM 952 N N . GLU A 1 119 ? -17.026 -1.754 28.592 1.00 81.12 119 GLU A N 1
ATOM 953 C CA . GLU A 1 119 ? -18.166 -1.568 29.505 1.00 81.12 119 GLU A CA 1
ATOM 954 C C . GLU A 1 119 ? -18.038 -2.328 30.835 1.00 81.12 119 GLU A C 1
ATOM 956 O O . GLU A 1 119 ? -18.924 -2.252 31.683 1.00 81.12 119 GLU A O 1
ATOM 961 N N . GLY A 1 120 ? -16.935 -3.054 31.050 1.00 76.94 120 GLY A N 1
ATOM 962 C CA . GLY A 1 120 ? -16.685 -3.790 32.296 1.00 76.94 120 GLY A CA 1
ATOM 963 C C . GLY A 1 120 ? -17.647 -4.959 32.540 1.00 76.94 120 GLY A C 1
ATOM 964 O O . GLY A 1 120 ? -17.783 -5.425 33.669 1.00 76.94 120 GLY A O 1
ATOM 965 N N . VAL A 1 121 ? -18.315 -5.440 31.487 1.00 72.50 121 VAL A N 1
ATOM 966 C CA . VAL A 1 121 ? -19.229 -6.597 31.522 1.00 72.50 121 VAL A CA 1
ATOM 967 C C . VAL A 1 121 ? -18.443 -7.922 31.558 1.00 72.50 121 VAL A C 1
ATOM 969 O O . VAL A 1 121 ? -19.000 -8.991 31.821 1.00 72.50 121 VAL A O 1
ATOM 972 N N . MET A 1 122 ? -17.128 -7.859 31.326 1.00 60.81 122 MET A N 1
ATOM 973 C CA . MET A 1 122 ? -16.183 -8.976 31.339 1.00 60.81 122 MET A CA 1
ATOM 974 C C . MET A 1 122 ? -14.851 -8.553 31.956 1.00 60.81 122 MET A C 1
ATOM 976 O O . MET A 1 122 ? -14.287 -9.379 32.709 1.00 60.81 122 MET A O 1
#

Organism: Bacillus mycoides (NCBI:txid1405)

Foldseek 3Di:
DDDVQNVQVVVVHADADPPPRLRGPPDPDPSSVVVVVVVVVVVVVVVVVVVVVVVVVVVVCVVVVVPPDDDDPAPPPRPLLVQLLVCLLCCVPVVDDNVVSCVVSVDDSVVSVVVCVVVVSD

Radius of gyration: 28.44 Å; chains: 1; bounding box: 56×40×65 Å

pLDDT: mean 86.6, std 7.69, range [47.06, 97.56]